Protein AF-A0A829G7B6-F1 (afdb_monomer)

Mean predicted aligned error: 5.63 Å

Organism: NCBI:txid1256201

Secondary structure (DSSP, 8-state):
------SS-GGGSTT--GGGS---------------GGG--S---HHHHHHHHTTS--BGGGGTS-S-B-----PPTT-HHHHHHIIIII--

pLDDT: mean 88.1, std 8.15, range [59.75, 98.12]

Structure (mmCIF, N/CA/C/O backbone):
data_AF-A0A829G7B6-F1
#
_entry.id   AF-A0A829G7B6-F1
#
loop_
_atom_site.group_PDB
_atom_site.id
_atom_site.type_symbol
_atom_site.label_atom_id
_atom_site.label_alt_id
_atom_site.label_comp_id
_atom_site.label_asym_id
_atom_site.label_entity_id
_atom_site.label_seq_id
_atom_site.pdbx_PDB_ins_code
_atom_site.Cartn_x
_atom_site.Cartn_y
_atom_site.Cartn_z
_atom_site.occupancy
_atom_site.B_iso_or_equiv
_atom_site.auth_seq_id
_atom_site.auth_comp_id
_atom_site.aut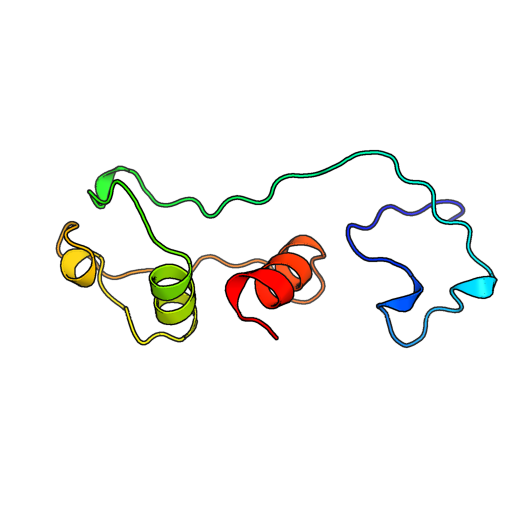h_asym_id
_atom_site.auth_atom_id
_atom_site.pdbx_PDB_model_num
ATOM 1 N N . MET A 1 1 ? 1.627 -5.677 -30.538 1.00 66.12 1 MET A N 1
ATOM 2 C CA . MET A 1 1 ? 1.427 -4.587 -29.563 1.00 66.12 1 MET A CA 1
ATOM 3 C C . MET A 1 1 ? 2.723 -3.811 -29.562 1.00 66.12 1 MET A C 1
ATOM 5 O O . MET A 1 1 ? 3.750 -4.432 -29.322 1.00 66.12 1 MET A O 1
ATOM 9 N N . ASP A 1 2 ? 2.680 -2.527 -29.895 1.00 85.12 2 ASP A N 1
ATOM 10 C CA . ASP A 1 2 ? 3.895 -1.732 -30.132 1.00 85.12 2 ASP A CA 1
ATOM 11 C C . ASP A 1 2 ? 4.293 -0.892 -28.909 1.00 85.12 2 ASP A C 1
ATOM 13 O O . ASP A 1 2 ? 5.454 -0.530 -28.759 1.00 85.12 2 ASP A O 1
ATOM 17 N N . ILE A 1 3 ? 3.339 -0.616 -28.009 1.00 87.62 3 ILE A N 1
ATOM 18 C CA . ILE A 1 3 ? 3.531 0.131 -26.756 1.00 87.62 3 ILE A CA 1
ATOM 19 C C . ILE A 1 3 ? 2.677 -0.511 -25.650 1.00 87.62 3 ILE A C 1
ATOM 21 O O . ILE A 1 3 ? 1.549 -0.942 -25.903 1.00 87.62 3 ILE A O 1
ATOM 25 N N . GLY A 1 4 ? 3.209 -0.553 -24.424 1.00 88.44 4 GLY A N 1
ATOM 26 C CA . GLY A 1 4 ? 2.507 -0.960 -23.203 1.00 88.44 4 GLY A CA 1
ATOM 27 C C . GLY A 1 4 ? 2.700 0.061 -22.075 1.00 88.44 4 GLY A C 1
ATOM 28 O O . GLY A 1 4 ? 3.589 0.903 -22.151 1.00 88.44 4 GLY A O 1
ATOM 29 N N . ASN A 1 5 ? 1.865 -0.006 -21.036 1.00 88.62 5 ASN A N 1
ATOM 30 C CA . ASN A 1 5 ? 1.963 0.844 -19.846 1.00 88.62 5 ASN A CA 1
ATOM 31 C C . ASN A 1 5 ? 2.036 -0.027 -18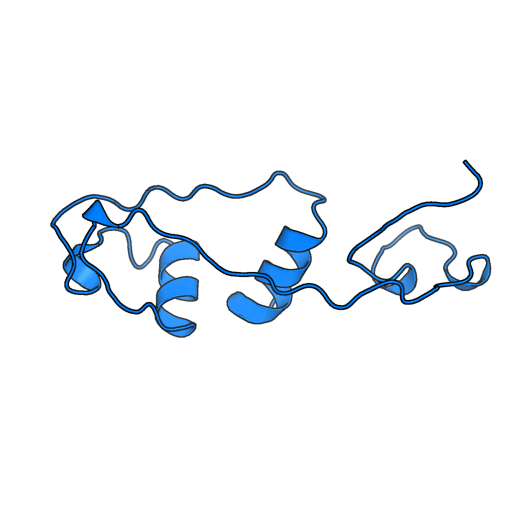.584 1.00 88.62 5 ASN A C 1
ATOM 33 O O . ASN A 1 5 ? 1.290 -1.002 -18.469 1.00 88.62 5 ASN A O 1
ATOM 37 N N . SER A 1 6 ? 2.929 0.316 -17.658 1.00 86.56 6 SER A N 1
ATOM 38 C CA . SER A 1 6 ? 3.218 -0.465 -16.453 1.00 86.56 6 SER A CA 1
ATOM 39 C C . SER A 1 6 ? 3.698 0.443 -15.321 1.00 86.56 6 SER A C 1
ATOM 41 O O . SER A 1 6 ? 4.456 1.378 -15.560 1.00 86.56 6 SER A O 1
ATOM 43 N N . ASP A 1 7 ? 3.301 0.125 -14.085 1.00 84.81 7 ASP A N 1
ATOM 44 C CA . ASP A 1 7 ? 3.838 0.759 -12.869 1.00 84.81 7 ASP A CA 1
ATOM 45 C C . ASP A 1 7 ? 5.150 0.098 -12.385 1.00 84.81 7 ASP A C 1
ATOM 47 O O . ASP A 1 7 ? 5.730 0.522 -11.387 1.00 84.81 7 ASP A O 1
ATOM 51 N N . LEU A 1 8 ? 5.585 -0.973 -13.057 1.00 84.25 8 LEU A N 1
ATOM 52 C CA . LEU A 1 8 ? 6.826 -1.712 -12.799 1.00 84.25 8 LEU A CA 1
ATOM 53 C C . LEU A 1 8 ? 7.776 -1.576 -13.984 1.00 84.25 8 LEU A C 1
ATOM 55 O O . LEU A 1 8 ? 7.321 -1.634 -15.133 1.00 84.25 8 LEU A O 1
ATOM 59 N N . PHE A 1 9 ? 9.073 -1.482 -13.699 1.00 86.56 9 PHE A N 1
ATOM 60 C CA . PHE A 1 9 ? 10.110 -1.505 -14.725 1.00 86.56 9 PHE A CA 1
ATOM 61 C C . PHE A 1 9 ? 10.198 -2.885 -15.379 1.00 86.56 9 PHE A C 1
ATOM 63 O O . PHE A 1 9 ? 9.930 -3.915 -14.748 1.00 86.56 9 PHE A O 1
ATOM 70 N N . ALA A 1 10 ? 10.592 -2.921 -16.652 1.00 87.06 10 ALA A N 1
ATOM 71 C CA . ALA A 1 10 ? 10.707 -4.171 -17.400 1.00 87.06 10 ALA A CA 1
ATOM 72 C C . ALA A 1 10 ? 11.697 -5.150 -16.741 1.00 87.06 10 ALA A C 1
ATOM 74 O O . ALA A 1 10 ? 11.464 -6.3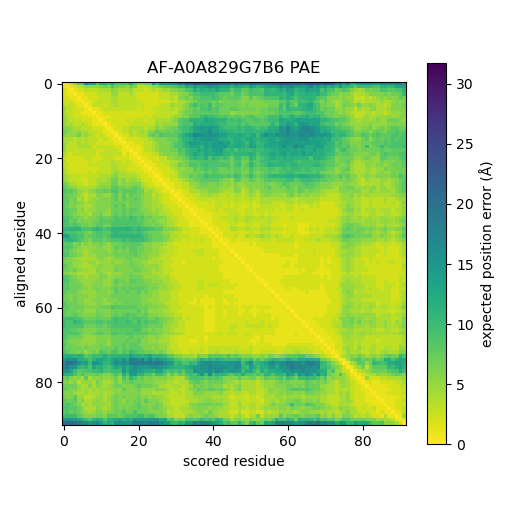60 -16.735 1.00 87.06 10 ALA A O 1
ATOM 75 N N . GLU A 1 11 ? 12.774 -4.634 -16.142 1.00 86.69 11 GLU A N 1
ATOM 76 C CA . GLU A 1 11 ? 13.793 -5.413 -15.432 1.00 86.69 11 GLU A CA 1
ATOM 77 C C . GLU A 1 11 ? 13.268 -6.063 -14.144 1.00 86.69 11 GLU A C 1
ATOM 79 O O . GLU A 1 11 ? 13.820 -7.069 -13.699 1.00 86.69 11 GLU A O 1
ATOM 84 N N . GLU A 1 12 ? 12.195 -5.531 -13.549 1.00 82.75 12 GLU A N 1
ATOM 85 C CA . GLU A 1 12 ? 11.586 -6.075 -12.326 1.00 82.75 12 GLU A CA 1
ATOM 86 C C . GLU A 1 12 ? 10.750 -7.343 -12.600 1.00 82.75 12 GLU A C 1
ATOM 88 O O . GLU A 1 12 ? 10.245 -7.978 -11.669 1.00 82.75 12 GLU A O 1
ATOM 93 N N . LYS A 1 13 ? 10.592 -7.748 -13.871 1.00 81.25 13 LYS A N 1
ATOM 94 C CA . LYS A 1 13 ? 9.824 -8.934 -14.267 1.00 81.25 13 LYS A CA 1
ATOM 95 C C . LYS A 1 13 ? 10.677 -9.998 -14.948 1.00 81.25 13 LYS A C 1
ATOM 97 O O . LYS A 1 13 ? 11.250 -9.809 -16.018 1.00 81.25 13 LYS A O 1
ATOM 102 N N . ALA A 1 14 ? 10.653 -11.193 -14.360 1.00 81.81 14 ALA A N 1
ATOM 103 C CA . ALA A 1 14 ? 11.229 -12.384 -14.965 1.00 81.81 14 ALA A CA 1
ATOM 104 C C . ALA A 1 14 ? 10.558 -12.703 -16.314 1.00 81.81 14 ALA A C 1
ATOM 106 O O . ALA A 1 14 ? 9.339 -12.614 -16.456 1.00 81.81 14 ALA A O 1
ATOM 107 N N . GLY A 1 15 ? 11.366 -13.099 -17.300 1.00 84.94 15 GLY A N 1
ATOM 108 C CA . GLY A 1 15 ? 10.897 -13.462 -18.642 1.00 84.94 15 GLY A CA 1
ATOM 109 C C . GLY A 1 15 ? 10.776 -12.294 -19.627 1.00 84.94 15 GLY A C 1
ATOM 110 O O . GLY A 1 15 ? 10.522 -12.539 -20.805 1.00 84.94 15 GLY A O 1
ATOM 111 N N . ILE A 1 16 ? 11.011 -11.048 -19.196 1.00 86.69 16 ILE A N 1
ATOM 112 C CA . ILE A 1 16 ? 11.043 -9.882 -20.087 1.00 86.69 16 ILE A CA 1
ATOM 113 C C . ILE A 1 16 ? 12.482 -9.594 -20.532 1.00 86.69 16 ILE A C 1
ATOM 115 O O . ILE A 1 16 ? 13.404 -9.482 -19.726 1.00 86.69 16 ILE A O 1
ATOM 119 N N . LYS A 1 17 ? 12.687 -9.440 -21.846 1.00 89.69 17 LYS A N 1
ATOM 120 C CA . LYS A 1 17 ? 13.964 -8.991 -22.423 1.00 89.69 17 LYS A CA 1
ATOM 121 C C . LYS A 1 17 ? 14.066 -7.466 -22.335 1.00 89.69 17 LYS A C 1
ATOM 123 O O . LYS A 1 17 ? 13.977 -6.792 -23.354 1.00 89.69 17 LYS A O 1
ATOM 128 N N . ALA A 1 18 ? 14.259 -6.932 -21.130 1.00 88.69 18 ALA A N 1
ATOM 129 C CA . ALA A 1 18 ? 14.237 -5.488 -20.871 1.00 88.69 18 ALA A CA 1
ATOM 130 C C . ALA A 1 18 ? 15.181 -4.674 -21.781 1.00 88.69 18 ALA A C 1
ATOM 132 O O . ALA A 1 18 ? 14.800 -3.630 -22.286 1.00 88.69 18 ALA A O 1
ATOM 133 N N . LYS A 1 19 ? 16.360 -5.217 -22.130 1.00 90.31 19 LYS A N 1
ATOM 134 C CA . LYS A 1 19 ? 17.317 -4.580 -23.063 1.00 90.31 19 LYS A CA 1
ATOM 135 C C . LYS A 1 19 ? 16.779 -4.338 -24.482 1.00 90.31 19 LYS A C 1
ATOM 137 O O . LYS A 1 19 ? 17.404 -3.608 -25.241 1.00 90.31 19 LYS A O 1
ATOM 142 N N . ALA A 1 20 ? 15.694 -5.007 -24.865 1.00 92.06 20 ALA A N 1
ATOM 143 C CA . ALA A 1 20 ? 15.029 -4.823 -26.152 1.00 92.06 20 ALA A CA 1
ATOM 144 C C . ALA A 1 20 ? 13.862 -3.819 -26.078 1.00 92.06 20 ALA A C 1
ATOM 146 O O . ALA A 1 20 ? 13.177 -3.617 -27.077 1.00 92.06 20 ALA A O 1
ATOM 147 N N . LEU A 1 21 ? 13.618 -3.227 -24.905 1.00 90.50 21 LEU A N 1
ATOM 148 C CA . LEU A 1 21 ? 12.565 -2.252 -24.646 1.00 90.50 21 LEU A CA 1
ATOM 149 C C . LEU A 1 21 ? 13.182 -0.895 -24.298 1.00 90.50 21 LEU A C 1
ATOM 151 O O . LEU A 1 21 ? 14.332 -0.806 -23.868 1.00 90.50 21 LEU A O 1
ATOM 155 N N . VAL A 1 22 ? 12.402 0.165 -24.493 1.00 90.06 22 VAL A N 1
ATOM 156 C CA . VAL A 1 22 ? 12.768 1.526 -24.098 1.00 90.06 22 VAL A CA 1
ATOM 157 C C . VAL A 1 22 ? 11.710 2.031 -23.130 1.00 90.06 22 VAL A C 1
ATOM 159 O O . VAL A 1 22 ? 10.548 2.185 -23.505 1.00 90.06 22 VAL A O 1
ATOM 162 N N . ASP A 1 23 ? 12.119 2.289 -21.890 1.00 88.75 23 ASP A N 1
ATOM 163 C CA . ASP A 1 23 ? 11.234 2.837 -20.868 1.00 88.75 23 ASP A CA 1
ATOM 164 C C . ASP A 1 23 ? 11.146 4.362 -20.968 1.00 88.75 23 ASP A C 1
ATOM 166 O O . ASP A 1 23 ? 12.149 5.078 -21.043 1.00 88.75 23 ASP A O 1
ATOM 170 N N . HIS A 1 24 ? 9.917 4.871 -20.895 1.00 90.94 24 HIS A N 1
ATOM 171 C CA . HIS A 1 24 ? 9.621 6.298 -20.878 1.00 90.94 24 HIS A CA 1
ATOM 172 C C . HIS A 1 24 ? 8.816 6.644 -19.625 1.00 90.94 24 HIS A C 1
ATOM 174 O O . HIS A 1 24 ? 7.717 6.134 -19.414 1.00 90.94 24 HIS A O 1
ATOM 180 N N . LYS A 1 25 ? 9.342 7.543 -18.787 1.00 89.25 25 LYS A N 1
ATOM 181 C CA . LYS A 1 25 ? 8.616 8.039 -17.610 1.00 89.25 25 LYS A CA 1
ATOM 182 C C . LYS A 1 25 ? 7.533 9.019 -18.057 1.00 89.25 25 LYS A C 1
ATOM 184 O O . LYS A 1 25 ? 7.854 10.109 -18.520 1.00 89.25 25 LYS A O 1
ATOM 189 N N . VAL A 1 26 ? 6.270 8.633 -17.895 1.00 90.88 26 VAL A N 1
ATOM 190 C CA . VAL A 1 26 ? 5.113 9.456 -18.291 1.00 90.88 26 VAL A CA 1
ATOM 191 C C . VAL A 1 26 ? 4.571 10.280 -17.120 1.00 90.88 26 VAL A C 1
ATOM 193 O O . VAL A 1 26 ? 4.223 11.443 -17.298 1.00 90.88 26 VAL A O 1
ATOM 196 N N . ALA A 1 27 ? 4.517 9.703 -15.915 1.00 88.94 27 ALA A N 1
ATOM 197 C CA . ALA A 1 27 ? 3.994 10.367 -14.723 1.00 88.94 27 ALA A CA 1
ATOM 198 C C . ALA A 1 27 ? 4.562 9.766 -13.427 1.00 88.94 27 ALA A C 1
ATOM 200 O O . ALA A 1 27 ? 5.088 8.654 -13.417 1.00 88.94 27 ALA A O 1
ATOM 201 N N . VAL A 1 28 ? 4.403 10.504 -12.324 1.00 85.75 28 VAL A N 1
ATOM 202 C CA . VAL A 1 28 ? 4.565 9.990 -10.957 1.00 85.75 28 VAL A CA 1
ATOM 203 C C . VAL A 1 28 ? 3.176 9.743 -10.378 1.00 85.75 28 VAL A C 1
ATOM 205 O O . VAL A 1 28 ? 2.320 10.625 -10.436 1.00 85.75 28 VAL A O 1
ATOM 208 N N . VAL A 1 29 ? 2.955 8.557 -9.813 1.00 83.81 29 VAL A N 1
ATOM 209 C CA . VAL A 1 29 ? 1.656 8.149 -9.261 1.00 83.81 29 VAL A CA 1
ATOM 210 C C . VAL A 1 29 ? 1.766 7.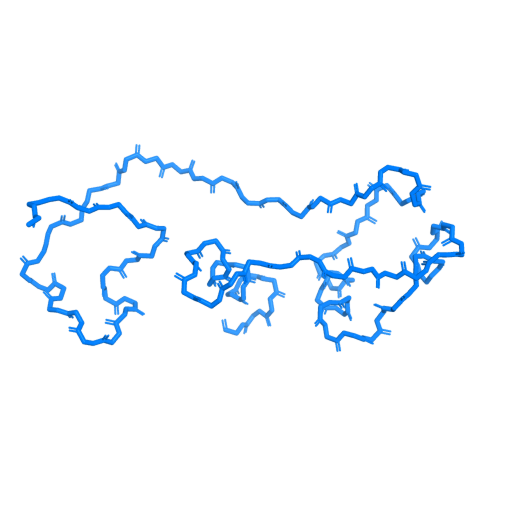972 -7.749 1.00 83.81 29 VAL A C 1
ATOM 212 O O . VAL A 1 29 ? 2.664 7.291 -7.257 1.00 83.81 29 VAL A O 1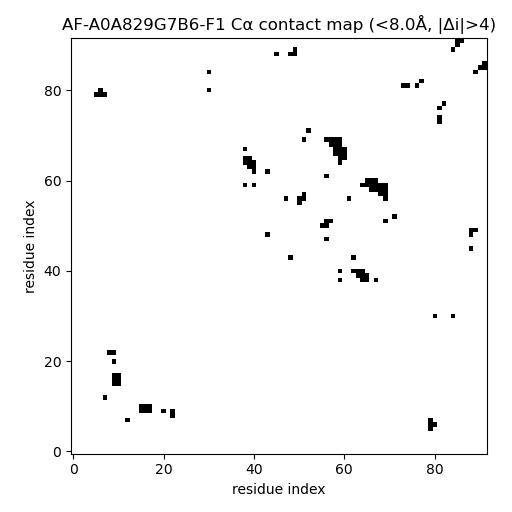
ATOM 215 N N . GLY A 1 30 ? 0.840 8.583 -7.008 1.00 83.25 30 GLY A N 1
ATOM 216 C CA . GLY A 1 30 ? 0.665 8.343 -5.577 1.00 83.25 30 GLY A CA 1
ATOM 217 C C . GLY A 1 30 ? -0.286 7.173 -5.329 1.00 83.25 30 GLY A C 1
ATOM 218 O O . GLY A 1 30 ? -1.345 7.093 -5.949 1.00 83.25 30 GLY A O 1
ATOM 219 N N . ILE A 1 31 ? 0.069 6.284 -4.401 1.00 83.12 31 ILE A N 1
ATOM 220 C CA . ILE A 1 31 ? -0.787 5.176 -3.961 1.00 83.12 31 ILE A CA 1
ATOM 221 C C . ILE A 1 31 ? -1.164 5.421 -2.503 1.00 83.12 31 ILE A C 1
ATOM 223 O O . ILE A 1 31 ? -0.290 5.621 -1.661 1.00 83.12 31 ILE A O 1
ATOM 227 N N . ALA A 1 32 ? -2.463 5.396 -2.210 1.00 86.06 32 ALA A N 1
ATOM 228 C CA . ALA A 1 32 ? -2.993 5.649 -0.877 1.00 86.06 32 ALA A CA 1
ATOM 229 C C . ALA A 1 32 ? -3.940 4.518 -0.436 1.00 86.06 32 ALA A C 1
ATOM 231 O O . ALA A 1 32 ? -4.868 4.178 -1.177 1.00 86.06 32 ALA A O 1
ATOM 232 N N . PRO A 1 33 ? -3.755 3.948 0.768 1.00 86.50 33 PRO A N 1
ATOM 233 C CA . PRO A 1 33 ? -4.766 3.122 1.416 1.00 86.50 33 PRO A CA 1
ATOM 234 C C . PRO A 1 33 ? -6.004 3.960 1.747 1.00 86.50 33 PRO A C 1
ATOM 236 O O . PRO A 1 33 ? -5.889 5.095 2.209 1.00 86.50 33 PRO A O 1
ATOM 239 N N . ILE A 1 34 ? -7.192 3.391 1.549 1.00 91.06 34 ILE A N 1
ATOM 240 C CA . ILE A 1 34 ? -8.467 4.052 1.845 1.00 91.06 34 ILE A CA 1
ATOM 241 C C . ILE A 1 34 ? -9.267 3.171 2.799 1.00 91.06 34 ILE A C 1
ATOM 243 O O . ILE A 1 34 ? -9.314 1.951 2.646 1.00 91.06 34 ILE A O 1
ATOM 247 N N . VAL A 1 35 ? -9.918 3.799 3.777 1.00 93.00 35 VAL A N 1
ATOM 248 C CA . VAL A 1 35 ? -10.796 3.135 4.746 1.00 93.00 35 VAL A CA 1
ATOM 249 C C . VAL A 1 35 ? -12.186 3.763 4.708 1.00 93.00 35 VAL A C 1
ATOM 251 O O . VAL A 1 35 ? -12.348 4.927 4.340 1.00 93.00 35 VAL A O 1
ATOM 254 N N . ASN A 1 36 ? -13.212 3.006 5.099 1.00 94.00 36 ASN A N 1
ATOM 255 C CA . ASN A 1 36 ? -14.568 3.544 5.185 1.00 94.00 36 ASN A CA 1
ATOM 256 C C . ASN A 1 36 ? -14.641 4.586 6.321 1.00 94.00 36 ASN A C 1
ATOM 258 O O . ASN A 1 36 ? -14.363 4.231 7.466 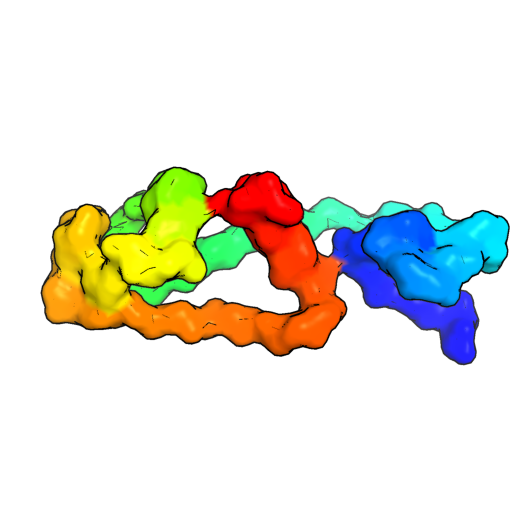1.00 94.00 36 ASN A O 1
ATOM 262 N N . PRO A 1 37 ? -15.077 5.836 6.074 1.00 92.88 37 PRO A N 1
ATOM 263 C CA . PRO A 1 37 ? -15.084 6.889 7.096 1.00 92.88 37 PRO A CA 1
ATOM 264 C C . PRO A 1 37 ? -15.934 6.540 8.328 1.00 92.88 37 PRO A C 1
ATOM 266 O O . PRO A 1 37 ? -15.692 7.043 9.425 1.00 92.88 37 PRO A O 1
ATOM 269 N N . LYS A 1 38 ? -16.910 5.633 8.191 1.00 95.00 38 LYS A N 1
ATOM 270 C CA . LYS A 1 38 ? -17.769 5.198 9.299 1.00 95.00 38 LYS A CA 1
ATOM 271 C C . LYS A 1 38 ? -17.037 4.371 10.359 1.00 95.00 38 LYS A C 1
ATOM 273 O O . LYS A 1 38 ? -17.626 4.196 11.426 1.00 95.00 38 LYS A O 1
ATOM 278 N N . VAL A 1 39 ? -15.815 3.887 10.105 1.00 96.12 39 VAL A N 1
ATOM 279 C CA . VAL A 1 39 ? -15.036 3.083 11.070 1.00 96.12 39 VAL A CA 1
ATOM 280 C C . VAL A 1 39 ? -14.394 3.929 12.172 1.00 96.12 39 VAL A C 1
ATOM 282 O O . VAL A 1 39 ? -14.021 3.386 13.205 1.00 96.12 39 VAL A O 1
ATOM 285 N N . GLY A 1 40 ? -14.325 5.255 12.003 1.00 94.50 40 GLY A N 1
ATOM 286 C CA . GLY A 1 40 ? -13.963 6.190 13.075 1.00 94.50 40 GLY A CA 1
ATOM 287 C C . GLY A 1 40 ? -12.466 6.380 13.335 1.00 94.50 40 GLY A C 1
ATOM 288 O O . GLY A 1 40 ? -12.118 7.046 14.302 1.00 94.50 40 GLY A O 1
ATOM 289 N N . VAL A 1 41 ? -11.582 5.851 12.486 1.00 94.81 41 VAL A N 1
ATOM 290 C CA . VAL A 1 41 ? -10.137 6.127 12.565 1.00 94.81 41 VAL A CA 1
ATOM 291 C C . VAL A 1 41 ? -9.778 7.362 11.736 1.00 94.81 41 VAL A C 1
ATOM 293 O O . VAL A 1 41 ? -10.338 7.575 10.661 1.00 94.81 41 VAL A O 1
ATOM 296 N N . LYS A 1 42 ? -8.842 8.182 12.230 1.00 91.81 42 LYS A N 1
ATOM 297 C CA . LYS A 1 42 ? -8.340 9.374 11.515 1.00 91.81 42 LYS A CA 1
ATOM 298 C C . LYS A 1 42 ? -6.967 9.171 10.883 1.00 91.81 42 LYS A C 1
ATOM 300 O O . LYS A 1 42 ? -6.611 9.900 9.967 1.00 91.81 42 LYS A O 1
ATOM 305 N N . ASN A 1 43 ? -6.195 8.218 11.396 1.00 91.88 43 ASN A N 1
ATOM 306 C CA . ASN A 1 43 ? -4.857 7.914 10.920 1.00 91.88 43 ASN A CA 1
ATOM 307 C C . ASN A 1 43 ? -4.567 6.424 11.116 1.00 91.88 43 ASN A C 1
ATOM 309 O O . ASN A 1 43 ? -4.999 5.840 12.110 1.00 91.88 43 ASN A O 1
ATOM 313 N N . VAL A 1 44 ? -3.823 5.840 10.181 1.00 93.12 44 VAL A N 1
ATOM 314 C CA . VAL A 1 44 ? -3.291 4.478 10.263 1.00 93.12 44 VAL A CA 1
ATOM 315 C C . VAL A 1 44 ? -1.818 4.573 9.896 1.00 93.12 44 VAL A C 1
ATOM 317 O O . VAL A 1 44 ? -1.478 4.988 8.790 1.00 93.12 44 VAL A O 1
ATOM 320 N N . SER A 1 45 ? -0.934 4.235 10.832 1.00 93.62 45 SER A N 1
ATOM 321 C CA . SER A 1 45 ? 0.507 4.244 10.577 1.00 93.62 45 SER A CA 1
ATOM 322 C C . SER A 1 45 ? 0.907 3.102 9.640 1.00 93.62 45 SER A C 1
ATOM 324 O O . SER A 1 45 ? 0.203 2.098 9.541 1.00 93.62 45 SER A O 1
ATOM 326 N N . MET A 1 46 ? 2.075 3.208 8.998 1.00 91.62 46 MET A N 1
ATOM 327 C CA . MET A 1 46 ? 2.598 2.127 8.147 1.00 91.62 46 MET A CA 1
ATOM 328 C C . MET A 1 46 ? 2.705 0.792 8.898 1.00 91.62 46 MET A C 1
ATOM 330 O O . MET A 1 46 ? 2.302 -0.240 8.374 1.00 91.62 46 MET A O 1
ATOM 334 N N . ALA A 1 47 ? 3.153 0.811 10.157 1.00 93.88 47 ALA A N 1
ATOM 335 C CA . ALA A 1 47 ? 3.236 -0.396 10.979 1.00 93.88 47 ALA A CA 1
ATOM 336 C C . ALA A 1 47 ? 1.851 -0.994 11.287 1.00 93.88 47 ALA A C 1
ATOM 338 O O . ALA A 1 47 ? 1.684 -2.210 11.282 1.00 93.88 47 ALA A O 1
ATOM 339 N N . GLN A 1 48 ? 0.839 -0.157 11.541 1.00 95.12 48 GLN A N 1
ATOM 340 C CA . GLN A 1 48 ? -0.537 -0.631 11.732 1.00 95.12 48 GLN A CA 1
ATOM 341 C C . GLN A 1 48 ? -1.099 -1.215 10.437 1.00 95.12 48 GLN A C 1
ATOM 343 O O . GLN A 1 48 ? -1.717 -2.273 10.467 1.00 95.12 48 GLN A O 1
ATOM 348 N N . LEU A 1 49 ? -0.844 -0.563 9.304 1.00 93.12 49 LEU A N 1
ATOM 349 C CA . LEU A 1 49 ? -1.258 -1.036 7.991 1.00 93.12 49 LEU A CA 1
ATOM 350 C C . LEU A 1 49 ? -0.636 -2.400 7.662 1.00 93.12 49 LEU A C 1
ATOM 352 O O . LEU A 1 49 ? -1.353 -3.304 7.249 1.00 93.12 49 LEU A O 1
ATOM 356 N N . GLN A 1 50 ? 0.658 -2.587 7.928 1.00 92.75 50 GLN A N 1
ATOM 357 C CA . GLN A 1 50 ? 1.327 -3.880 7.770 1.00 92.75 50 GLN A CA 1
ATOM 358 C C . GLN A 1 50 ? 0.664 -4.961 8.638 1.00 92.75 50 GLN A C 1
ATOM 360 O O . GLN A 1 50 ? 0.287 -6.013 8.130 1.00 92.75 50 GLN A O 1
ATOM 365 N N . LYS A 1 51 ? 0.422 -4.680 9.925 1.00 95.44 51 LYS A N 1
ATOM 366 C CA . LYS A 1 51 ? -0.254 -5.611 10.847 1.00 95.44 51 LYS A CA 1
ATOM 367 C C . LYS A 1 51 ? -1.684 -5.960 10.431 1.00 95.44 51 LYS A C 1
ATOM 369 O O . LYS A 1 51 ? -2.124 -7.086 10.640 1.00 95.44 51 LYS A O 1
ATOM 374 N N . ILE A 1 52 ? -2.406 -5.014 9.831 1.00 94.88 52 ILE A N 1
ATOM 375 C CA . ILE A 1 52 ? -3.731 -5.255 9.245 1.00 94.88 52 ILE A CA 1
ATOM 376 C C . ILE A 1 52 ? -3.623 -6.251 8.082 1.00 94.88 52 ILE A C 1
ATOM 378 O O . ILE A 1 52 ? -4.377 -7.219 8.031 1.00 94.88 52 ILE A O 1
ATOM 382 N N . PHE A 1 53 ? -2.663 -6.055 7.174 1.00 91.44 53 PHE A N 1
ATOM 383 C CA . PHE A 1 53 ? -2.461 -6.936 6.018 1.00 91.44 53 PHE A CA 1
ATOM 384 C C . PHE A 1 53 ? -1.863 -8.306 6.383 1.00 91.44 53 PHE A C 1
ATOM 386 O O . PHE A 1 53 ? -2.083 -9.267 5.650 1.00 91.44 53 PHE A O 1
ATOM 393 N N . LEU A 1 54 ? -1.174 -8.419 7.525 1.00 92.56 54 LEU A N 1
ATOM 394 C CA . LEU A 1 54 ? -0.736 -9.692 8.118 1.00 92.56 54 LEU A CA 1
ATOM 395 C C . LEU A 1 54 ? -1.847 -10.420 8.898 1.00 92.56 54 LEU A C 1
ATOM 397 O O . LEU A 1 54 ? -1.662 -11.568 9.292 1.00 92.56 54 LEU A O 1
ATOM 401 N N . GLY A 1 55 ? -2.995 -9.775 9.131 1.00 94.06 55 GLY A N 1
ATOM 402 C CA . GLY A 1 55 ? -4.094 -10.346 9.914 1.00 94.06 55 GLY A CA 1
ATOM 403 C C . GLY A 1 55 ? -3.882 -10.312 11.433 1.00 94.06 55 GLY A C 1
ATOM 404 O O . GLY A 1 55 ? -4.643 -10.936 12.165 1.00 94.06 55 GLY A O 1
ATOM 405 N N . GLU A 1 56 ? -2.888 -9.573 11.929 1.00 97.19 56 GLU A N 1
ATOM 406 C CA . GLU A 1 56 ? -2.662 -9.363 13.368 1.00 97.19 56 G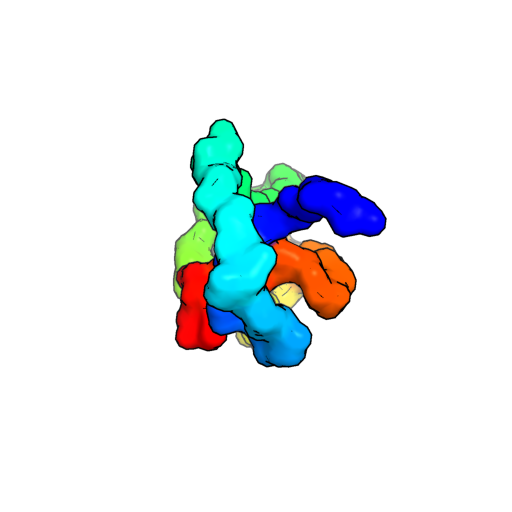LU A CA 1
ATOM 407 C C . GLU A 1 56 ? -3.650 -8.346 13.962 1.00 97.19 56 GLU A C 1
ATOM 409 O O . GLU A 1 56 ? -4.063 -8.441 15.121 1.00 97.19 56 GLU A O 1
ATOM 414 N N . ILE A 1 57 ? -4.044 -7.354 13.159 1.00 97.81 57 ILE A N 1
ATOM 415 C CA . ILE A 1 57 ? -5.104 -6.399 13.489 1.00 97.81 57 ILE A CA 1
ATOM 416 C C . ILE A 1 57 ? -6.314 -6.734 12.626 1.00 97.81 57 ILE A C 1
ATOM 418 O O . ILE A 1 57 ? -6.278 -6.594 11.406 1.00 97.81 57 ILE A O 1
ATOM 422 N N . THR A 1 58 ? -7.396 -7.163 13.270 1.00 97.75 58 THR A N 1
ATOM 423 C CA . THR A 1 58 ? -8.592 -7.699 12.602 1.00 97.75 58 THR A CA 1
ATOM 424 C C . THR A 1 58 ? -9.858 -6.916 12.929 1.00 97.75 58 THR A C 1
ATOM 426 O O . THR A 1 58 ? -10.906 -7.171 12.338 1.00 97.75 58 THR A O 1
ATOM 429 N N . ASN A 1 59 ? -9.792 -5.935 13.833 1.00 98.12 59 ASN A N 1
ATOM 430 C CA . ASN A 1 59 ? -10.922 -5.091 14.212 1.00 98.12 59 ASN A CA 1
ATOM 431 C C . ASN A 1 59 ? -10.497 -3.623 14.371 1.00 98.12 59 ASN A C 1
ATOM 433 O O . ASN A 1 59 ? -9.470 -3.319 14.982 1.00 98.12 59 ASN A O 1
ATOM 437 N N . TRP A 1 60 ? -11.320 -2.698 13.871 1.00 97.69 60 TRP A N 1
ATOM 438 C CA . TRP A 1 60 ? -11.057 -1.256 13.929 1.00 97.69 60 TRP A CA 1
ATOM 439 C C . TRP A 1 60 ? -10.935 -0.704 15.356 1.00 97.69 60 TRP A C 1
ATOM 441 O O . TRP A 1 60 ? -10.234 0.289 15.561 1.00 97.69 60 TRP A O 1
ATOM 451 N N . GLN A 1 61 ? -11.530 -1.358 16.360 1.00 97.44 61 GLN A N 1
ATOM 452 C CA . GLN A 1 61 ? -11.387 -0.958 17.765 1.00 97.44 61 GLN A CA 1
ATOM 453 C C . GLN A 1 61 ? -9.940 -1.044 18.269 1.00 97.44 61 GLN A C 1
ATOM 455 O O . GLN A 1 61 ? -9.546 -0.262 19.130 1.00 97.44 61 GLN A O 1
ATOM 460 N N . GLN A 1 62 ? -9.115 -1.933 17.697 1.00 97.69 62 GLN A N 1
ATOM 461 C CA . GLN A 1 62 ? -7.688 -2.050 18.037 1.00 97.69 62 GLN A CA 1
ATOM 462 C C . GLN A 1 62 ? -6.886 -0.806 17.616 1.00 97.69 62 GLN A C 1
ATOM 464 O O . GLN A 1 62 ? -5.748 -0.626 18.043 1.00 97.69 62 GLN A O 1
ATOM 469 N N . LEU A 1 63 ? -7.480 0.054 16.783 1.00 96.12 63 LEU A N 1
ATOM 470 C CA . LEU A 1 63 ? -6.917 1.312 16.293 1.00 96.12 63 LEU A CA 1
ATOM 471 C C . LEU A 1 63 ? -7.670 2.538 16.840 1.00 96.12 63 LEU A C 1
ATOM 473 O O . LEU A 1 63 ? -7.497 3.644 16.331 1.00 96.12 63 LEU A O 1
ATOM 477 N N . GLY A 1 64 ? -8.532 2.351 17.847 1.00 95.56 64 GLY A N 1
ATOM 478 C CA . GLY A 1 64 ? -9.364 3.415 18.421 1.00 95.56 64 GLY A CA 1
ATOM 479 C C . GLY A 1 64 ? -10.607 3.769 17.596 1.00 95.56 64 GLY A C 1
ATOM 480 O O . GLY A 1 64 ? -11.229 4.801 17.839 1.00 95.56 64 GLY A O 1
ATOM 481 N N . GLY A 1 65 ? -10.966 2.940 16.612 1.00 96.38 65 GLY A N 1
ATOM 482 C CA . GLY A 1 65 ? -12.200 3.066 15.842 1.00 96.38 65 GLY A CA 1
ATOM 483 C C . GLY A 1 65 ? -13.395 2.373 16.501 1.00 96.38 65 GLY A C 1
ATOM 484 O O . GLY A 1 65 ? -13.391 2.017 17.679 1.00 96.38 65 GLY A O 1
ATOM 485 N N . LYS A 1 66 ? -14.444 2.150 15.710 1.00 97.06 66 LYS A N 1
ATOM 486 C CA . LYS A 1 66 ? -15.629 1.393 16.131 1.00 97.06 66 LYS A CA 1
ATOM 487 C C . LYS A 1 66 ? -15.320 -0.099 16.252 1.00 97.06 66 LYS A C 1
ATOM 489 O O . LYS A 1 66 ? -14.469 -0.615 15.537 1.00 97.06 66 LYS A O 1
ATOM 494 N N . ASN A 1 67 ? -16.082 -0.805 17.085 1.00 97.75 67 ASN A N 1
ATOM 495 C CA . ASN A 1 67 ? -16.043 -2.265 17.162 1.00 97.75 67 ASN A CA 1
ATOM 496 C C . ASN A 1 67 ? -16.685 -2.895 15.916 1.00 97.75 67 ASN A C 1
ATOM 498 O O . ASN A 1 67 ? -17.868 -3.232 15.908 1.00 97.75 67 ASN A O 1
ATOM 502 N N . VAL A 1 68 ? -15.908 -2.985 14.840 1.00 97.00 68 VAL A N 1
ATOM 503 C CA . VAL A 1 68 ? -16.311 -3.559 13.556 1.00 97.00 68 VAL A CA 1
ATOM 504 C C . VAL A 1 68 ? -15.115 -4.331 12.986 1.00 97.00 68 VAL A C 1
ATOM 506 O O . VAL A 1 68 ? -14.001 -3.795 12.989 1.00 97.00 68 VAL A O 1
ATOM 509 N N . PRO A 1 69 ? -15.312 -5.558 12.474 1.00 97.62 69 PRO A N 1
ATOM 510 C CA . PRO A 1 69 ? -14.250 -6.313 11.817 1.00 97.62 69 PRO A CA 1
ATOM 511 C C . PRO A 1 69 ? -13.643 -5.572 10.618 1.00 97.62 69 PRO A C 1
ATOM 513 O O . PRO A 1 69 ? -14.325 -4.835 9.899 1.00 97.62 69 PRO A O 1
ATOM 516 N N . ILE A 1 70 ? -12.354 -5.796 10.384 1.00 97.25 70 ILE A N 1
ATOM 517 C CA . ILE A 1 70 ? -11.648 -5.328 9.194 1.00 97.25 70 ILE A CA 1
ATOM 518 C C . ILE A 1 70 ? -11.888 -6.327 8.065 1.00 97.25 70 ILE A C 1
ATOM 520 O O . ILE A 1 70 ? -11.651 -7.522 8.211 1.00 97.25 70 ILE A O 1
ATOM 524 N N . VAL A 1 71 ? -12.330 -5.813 6.918 1.00 95.00 71 VAL A N 1
ATOM 525 C CA . VAL A 1 71 ? -12.437 -6.569 5.668 1.00 95.00 71 VAL A CA 1
ATOM 526 C C . VAL A 1 71 ? -11.396 -6.021 4.704 1.00 95.00 71 VAL A C 1
ATOM 528 O O . VAL A 1 71 ? -11.449 -4.848 4.330 1.00 95.00 71 VAL A O 1
ATOM 531 N N . LEU A 1 72 ? -10.442 -6.865 4.315 1.00 90.62 72 LEU A N 1
ATOM 532 C CA . LEU A 1 72 ? -9.407 -6.508 3.351 1.00 90.62 72 LEU A CA 1
ATOM 533 C C . LEU A 1 72 ? -9.953 -6.608 1.929 1.00 90.62 72 LEU A C 1
ATOM 535 O O . LEU A 1 72 ? -10.396 -7.668 1.492 1.00 90.62 72 LEU A O 1
ATOM 539 N N . VAL A 1 73 ? -9.866 -5.506 1.188 1.00 88.25 73 VAL A N 1
ATOM 540 C CA . VAL A 1 73 ? -10.127 -5.474 -0.252 1.00 88.25 73 VAL A CA 1
ATOM 541 C C . VAL A 1 73 ? -8.799 -5.205 -0.945 1.00 88.25 73 VAL A C 1
ATOM 543 O O . VAL A 1 73 ? -8.245 -4.115 -0.823 1.00 88.25 73 VAL A O 1
ATOM 546 N N . ASN A 1 74 ? -8.273 -6.206 -1.652 1.00 79.62 74 ASN A N 1
ATOM 547 C CA . ASN A 1 74 ? -7.015 -6.105 -2.390 1.00 79.62 74 ASN A CA 1
ATOM 548 C C . ASN A 1 74 ? -7.210 -6.500 -3.864 1.00 79.62 74 ASN A C 1
ATOM 550 O O . ASN A 1 74 ? -8.152 -7.208 -4.221 1.00 79.62 74 ASN A O 1
ATOM 554 N N . ARG A 1 75 ? -6.317 -6.025 -4.733 1.00 75.56 75 ARG A N 1
ATOM 555 C CA . ARG A 1 75 ? -6.306 -6.320 -6.170 1.00 75.56 75 ARG A CA 1
ATOM 556 C C . ARG A 1 75 ? -5.747 -7.721 -6.449 1.00 75.56 75 ARG A C 1
ATOM 558 O O . ARG A 1 75 ? -4.930 -8.259 -5.697 1.00 75.56 75 ARG A O 1
ATOM 565 N N . ALA A 1 76 ? -6.173 -8.287 -7.579 1.00 65.38 76 ALA A N 1
ATOM 566 C CA . ALA A 1 76 ? -5.701 -9.576 -8.079 1.00 65.38 76 ALA A CA 1
ATOM 567 C C . ALA A 1 76 ? -4.175 -9.601 -8.314 1.00 65.38 76 ALA A C 1
ATOM 569 O O . ALA A 1 76 ? -3.528 -8.565 -8.498 1.00 65.38 76 ALA A O 1
ATOM 570 N N . GLN A 1 77 ? -3.611 -10.810 -8.304 1.00 62.88 77 GLN A N 1
ATOM 571 C CA . GLN A 1 77 ? -2.194 -11.071 -8.560 1.00 62.88 77 GLN A CA 1
ATOM 572 C C . GLN A 1 77 ? -1.787 -10.524 -9.943 1.00 62.88 77 GLN A C 1
ATOM 574 O O . GLN A 1 77 ? -2.522 -10.689 -10.912 1.00 62.88 77 GLN A O 1
ATOM 579 N N . GLY A 1 78 ? -0.640 -9.839 -10.029 1.00 65.56 78 GLY A N 1
ATOM 580 C CA . GLY A 1 78 ? -0.139 -9.234 -11.276 1.00 65.56 78 GLY A CA 1
ATOM 581 C C . GLY A 1 78 ? -0.374 -7.724 -11.435 1.00 65.56 78 GLY A C 1
ATOM 582 O O . GLY A 1 78 ? 0.105 -7.143 -12.402 1.00 65.56 78 GLY A O 1
ATOM 583 N N . SER A 1 79 ? -1.052 -7.064 -10.491 1.00 78.75 79 SER A N 1
ATOM 584 C CA . SER A 1 79 ? -1.196 -5.599 -10.489 1.00 78.75 79 SER A CA 1
ATOM 585 C C . SER A 1 79 ? 0.102 -4.887 -10.079 1.00 78.75 79 SER A C 1
ATOM 587 O O . SER A 1 79 ? 0.665 -5.199 -9.031 1.00 78.75 79 SER A O 1
ATOM 589 N N . GLY A 1 80 ? 0.515 -3.873 -10.853 1.00 77.25 80 GLY A N 1
ATOM 590 C CA . GLY A 1 80 ? 1.637 -2.987 -10.515 1.00 77.25 80 GLY A CA 1
ATOM 591 C C . GLY A 1 80 ? 1.447 -2.294 -9.163 1.00 77.25 80 GLY A C 1
ATOM 592 O O . GLY A 1 80 ? 2.282 -2.440 -8.280 1.00 77.25 80 GLY A O 1
ATOM 593 N N . THR A 1 81 ? 0.272 -1.698 -8.931 1.00 80.56 81 THR A N 1
ATOM 594 C CA . THR A 1 81 ? -0.119 -1.100 -7.638 1.00 80.56 81 THR A CA 1
ATOM 595 C C . THR A 1 81 ? 0.055 -2.049 -6.445 1.00 80.56 81 THR A C 1
ATOM 597 O O . THR A 1 81 ? 0.468 -1.620 -5.369 1.00 80.56 81 THR A O 1
ATOM 600 N N . ARG A 1 82 ? -0.250 -3.345 -6.614 1.00 80.44 82 ARG A N 1
ATOM 601 C CA . ARG A 1 82 ? -0.069 -4.342 -5.549 1.00 80.44 82 ARG A CA 1
ATOM 602 C C . ARG A 1 82 ? 1.408 -4.623 -5.288 1.00 80.44 82 ARG A C 1
ATOM 604 O O . ARG A 1 82 ? 1.800 -4.652 -4.130 1.00 80.44 82 ARG A O 1
ATOM 611 N N . ALA A 1 83 ? 2.211 -4.788 -6.337 1.00 80.06 83 ALA A N 1
ATOM 612 C CA . ALA A 1 83 ? 3.654 -4.964 -6.191 1.00 80.06 83 ALA A CA 1
ATOM 613 C C . ALA A 1 83 ? 4.301 -3.742 -5.513 1.00 80.06 83 ALA A C 1
ATOM 615 O O . ALA A 1 83 ? 5.147 -3.891 -4.636 1.00 80.06 83 ALA A O 1
ATOM 616 N N . THR A 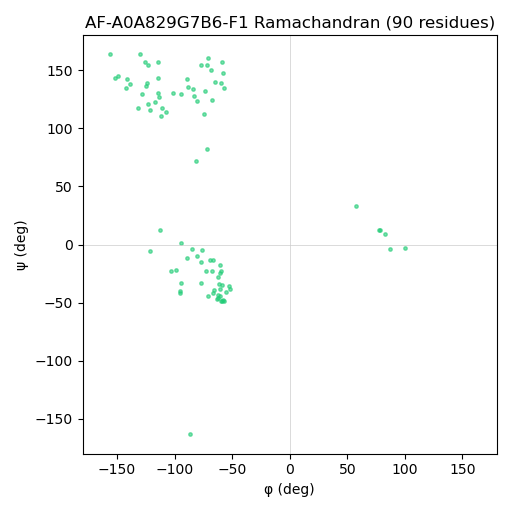1 84 ? 3.838 -2.529 -5.832 1.00 81.50 84 THR A N 1
ATOM 617 C CA . THR A 1 84 ? 4.250 -1.308 -5.127 1.00 81.50 84 THR A CA 1
ATOM 618 C C . THR A 1 84 ? 3.841 -1.345 -3.649 1.00 81.50 84 THR A C 1
ATOM 620 O O . THR A 1 84 ? 4.644 -1.011 -2.784 1.00 81.50 84 THR A O 1
ATOM 623 N N . PHE A 1 85 ? 2.624 -1.789 -3.326 1.00 84.56 85 PHE A N 1
ATOM 624 C CA . PHE A 1 85 ? 2.185 -1.940 -1.935 1.00 84.56 85 PHE A CA 1
ATOM 625 C C . PHE A 1 85 ? 3.030 -2.966 -1.161 1.00 84.56 85 PHE A C 1
ATOM 627 O O . PHE A 1 85 ? 3.469 -2.673 -0.052 1.00 84.56 85 PHE A O 1
ATOM 634 N N . GLU A 1 86 ? 3.291 -4.141 -1.739 1.00 82.56 86 GLU A N 1
ATOM 635 C CA . GLU A 1 86 ? 4.135 -5.184 -1.134 1.00 82.56 86 GLU A CA 1
ATOM 636 C C . GLU A 1 86 ? 5.545 -4.638 -0.837 1.00 82.56 86 GLU A C 1
ATOM 638 O O . GLU A 1 86 ? 5.994 -4.684 0.310 1.00 82.56 86 GLU A O 1
ATOM 643 N N . LYS A 1 87 ? 6.164 -3.958 -1.807 1.00 83.69 87 LYS A N 1
ATOM 644 C CA . LYS A 1 87 ? 7.494 -3.352 -1.652 1.00 83.69 87 LYS A CA 1
ATOM 645 C C . LYS A 1 87 ? 7.568 -2.313 -0.536 1.00 83.69 87 LYS A C 1
ATOM 647 O O . LYS A 1 87 ? 8.491 -2.331 0.273 1.00 83.69 87 LYS A O 1
ATOM 652 N N . TRP A 1 88 ? 6.620 -1.377 -0.494 1.00 82.88 88 TRP A N 1
ATOM 653 C CA . TRP A 1 88 ? 6.733 -0.208 0.389 1.00 82.88 88 TRP A CA 1
ATOM 654 C C . TRP A 1 88 ? 6.048 -0.376 1.743 1.00 82.88 88 TRP A C 1
ATOM 656 O O . TRP A 1 88 ? 6.520 0.182 2.732 1.00 82.88 88 TRP A O 1
ATOM 666 N N . VAL A 1 89 ? 4.941 -1.118 1.803 1.00 83.56 89 VAL A N 1
ATOM 667 C CA . VAL A 1 89 ? 4.181 -1.329 3.046 1.00 83.56 89 VAL A CA 1
ATOM 668 C C . VAL A 1 89 ? 4.595 -2.624 3.729 1.00 83.56 89 VAL A C 1
ATOM 670 O O . VAL A 1 89 ? 4.753 -2.640 4.947 1.00 83.56 89 VAL A O 1
ATOM 673 N N . MET A 1 90 ? 4.789 -3.700 2.962 1.00 84.75 90 MET A N 1
ATOM 674 C CA . MET A 1 90 ? 5.168 -5.000 3.525 1.00 84.75 90 MET A CA 1
ATOM 675 C C . MET A 1 90 ? 6.685 -5.184 3.637 1.00 84.75 90 MET A C 1
ATOM 677 O O . MET A 1 90 ? 7.109 -6.099 4.336 1.00 84.75 90 MET A O 1
ATOM 681 N N . GLN A 1 91 ? 7.477 -4.301 3.011 1.00 78.75 91 GLN A N 1
ATOM 682 C CA . GLN A 1 91 ? 8.944 -4.384 2.933 1.00 78.75 91 GLN A CA 1
ATOM 683 C C . GLN A 1 91 ? 9.432 -5.702 2.302 1.00 78.75 91 GLN A C 1
ATOM 685 O O . GLN A 1 91 ? 10.466 -6.234 2.707 1.00 78.75 91 GLN A O 1
ATOM 690 N N . GLY A 1 92 ? 8.664 -6.237 1.344 1.00 59.75 92 GLY A N 1
ATOM 691 C CA . GLY A 1 92 ? 8.901 -7.527 0.685 1.00 59.75 92 GLY A CA 1
ATOM 692 C C . GLY A 1 92 ? 9.028 -7.442 -0.827 1.00 59.75 92 GLY A C 1
ATOM 693 O O . GLY A 1 92 ? 8.569 -6.436 -1.411 1.00 59.75 92 GLY A O 1
#

Foldseek 3Di:
DQDDDALDQQVVDPPGPNVVDDDDDDDDDDDDDDDDVQQPADDADLVNVLCVVVVVDFASVVRVGDGDGDDDDDDDPPHRSVVVCCCPSVVD

Solvent-accessible surface area (backbone atoms only — not comparable to full-atom values): 6313 Å² total; per-residue (Å²): 134,95,78,87,86,73,84,57,62,53,78,81,39,90,93,50,69,38,91,81,59,84,91,76,92,86,78,89,83,89,85,79,93,84,76,69,76,88,42,57,60,92,74,76,52,65,70,55,50,34,34,39,78,72,60,77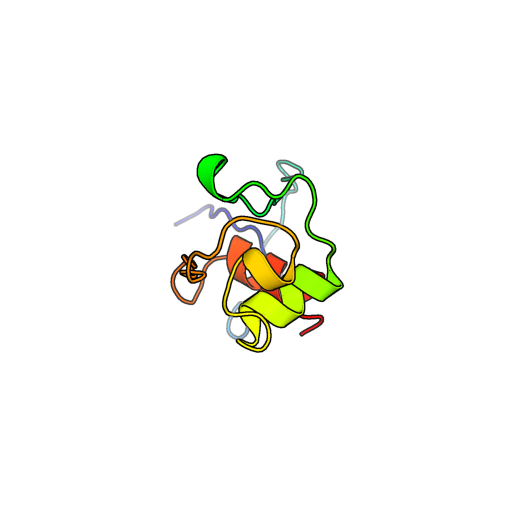,46,50,40,35,42,86,66,70,22,41,93,44,75,62,80,90,86,80,81,67,93,88,43,41,72,55,54,53,43,36,41,72,55,64,70,90

Radius of gyration: 17.18 Å; Cα contacts (8 Å, |Δi|>4): 65; chains: 1; bounding box: 35×24×49 Å

Nearest PDB structures (foldseek):
  4ecf-assembly1_A  TM=9.517E-01  e=1.161E-06  Levilactobacillus brevis ATCC 367
  4exl-assembly3_C  TM=8.923E-01  e=2.023E-06  Streptococcus pneumoniae str. Canada MDR_19A
  1twy-assembly1_A  TM=9.531E-01  e=1.687E-02  Vibrio cholerae O1 biovar El Tor str. N16961

Sequence (92 aa):
MDIGNSDLFAEEKAGIKAKALVDHKVAVVGIAPIVNPKVGVKNVSMAQLQKIFLGEITNWQQLGGKNVPIVLVNRAQGSGTRATFEKWVMQG

InterPro domains:
  IPR024370 PBP domain [PF12849] (7-91)
  IPR050811 Phosphate-binding ABC transporter substrate-binding [PTHR30570] (10-91)